Protein AF-A0A838V1H7-F1 (afdb_monomer)

Sequence (100 aa):
MGVPDPYDYYCPLHTWMLSFSGPEISDRLSGYLDGKLMKVLVTKTGYSPRIIEAKLYGTGGVTSVTGEELEAALGGYSTWISFEKVLAGKAGTCPACERR

Nearest PDB structures (foldseek):
  7kb3-assembly2_C  TM=5.315E-01  e=9.151E+00  Vibrio cholerae O1 biovar El Tor str. N16961
  5t62-assembly1_V  TM=2.237E-01  e=6.155E+00  Saccharomyces cerevisiae S288C

Mean predicted aligned error: 11.94 Å

Radius of gyration: 17.99 Å; Cα contacts (8 Å, |Δi|>4): 123; chains: 1; bounding box: 68×26×40 Å

pLDDT: mean 70.6, std 15.11, range [36.31, 88.19]

Secondary structure (DSSP, 8-state):
-----TTGGG-TTS-------HHHHHHHHTTTSSSSEEEEEEEEE-SSS-EEEEEEEESS-EEEEEHHHHHHHHT-SSS-----------------S---

Foldseek 3Di:
DDDDDPPPPPDPVPDDDDDDDQVRLQVLCVVFDDAGFDDKAQPDADPPRFGQWIWTDHPGGIGIDGLVSVCVSRVNPGSNDDDDPPPVPPPPPPPPPPDD

Solvent-accessible surface area (backbone atoms only — not comparable to full-atom values): 6476 Å² total; per-residue (Å²): 138,84,82,90,70,90,69,72,83,77,49,83,78,76,68,80,85,86,88,70,54,73,66,55,51,19,62,47,38,42,92,68,35,46,60,47,66,76,45,80,43,82,76,38,66,51,99,57,78,27,38,52,31,29,37,40,33,25,76,68,41,75,33,79,44,41,21,66,58,51,19,68,45,71,67,51,96,51,39,62,66,82,92,74,86,77,68,79,65,74,74,77,74,74,92,77,85,87,77,134

Structure (mmCIF, N/CA/C/O backbone):
data_AF-A0A838V1H7-F1
#
_entry.id   AF-A0A838V1H7-F1
#
loop_
_atom_site.group_PDB
_atom_site.id
_atom_site.type_symbol
_atom_site.label_atom_id
_atom_site.label_alt_id
_atom_site.label_comp_id
_atom_site.label_asym_id
_atom_site.label_entity_id
_atom_site.label_seq_id
_atom_site.pdbx_PDB_ins_code
_atom_site.Cartn_x
_atom_site.Cartn_y
_atom_site.Cartn_z
_atom_site.occupancy
_atom_site.B_iso_or_equiv
_atom_site.auth_seq_id
_atom_site.auth_comp_id
_atom_site.auth_asym_id
_atom_site.auth_atom_id
_atom_site.pdbx_PDB_model_num
ATOM 1 N N . MET A 1 1 ? 24.290 0.613 -11.740 1.00 36.31 1 MET A N 1
ATOM 2 C CA . MET A 1 1 ? 24.316 0.733 -13.211 1.00 36.31 1 MET A CA 1
ATOM 3 C C . MET A 1 1 ? 23.403 -0.340 -13.777 1.00 36.31 1 MET A C 1
ATOM 5 O O . MET A 1 1 ? 23.758 -1.506 -13.691 1.00 36.31 1 MET A O 1
ATOM 9 N N . GLY A 1 2 ? 22.202 0.032 -14.226 1.00 36.81 2 GLY A N 1
ATOM 10 C CA . GLY A 1 2 ? 21.303 -0.873 -14.950 1.00 36.81 2 GLY A CA 1
ATOM 11 C C . GLY A 1 2 ? 21.614 -0.809 -16.443 1.00 36.81 2 GLY A C 1
ATOM 12 O O . GLY A 1 2 ? 21.864 0.280 -16.958 1.00 36.81 2 GLY A O 1
ATOM 13 N N . VAL A 1 3 ? 21.659 -1.961 -17.110 1.00 61.72 3 VAL A N 1
ATOM 14 C CA . VAL A 1 3 ? 21.826 -2.049 -18.565 1.00 61.72 3 VAL A CA 1
ATOM 15 C C . VAL A 1 3 ? 20.452 -1.818 -19.200 1.00 61.72 3 VAL A C 1
ATOM 17 O O . VAL A 1 3 ? 19.518 -2.517 -18.819 1.00 61.72 3 VAL A O 1
ATOM 20 N N . PRO A 1 4 ? 20.291 -0.856 -20.123 1.00 46.53 4 PRO A N 1
ATOM 21 C CA . PRO A 1 4 ? 19.053 -0.712 -20.877 1.00 46.53 4 PRO A CA 1
ATOM 22 C C . PRO A 1 4 ? 18.906 -1.916 -21.815 1.00 46.53 4 PRO A C 1
ATOM 24 O O . PRO A 1 4 ? 19.683 -2.039 -22.764 1.00 46.53 4 PRO A O 1
ATOM 27 N N . ASP A 1 5 ? 17.950 -2.808 -21.554 1.00 50.22 5 ASP A N 1
ATOM 28 C CA . ASP A 1 5 ? 17.553 -3.834 -22.517 1.00 50.22 5 ASP A CA 1
ATOM 29 C C . ASP A 1 5 ? 16.315 -3.350 -23.310 1.00 50.22 5 ASP A C 1
ATOM 31 O O . ASP A 1 5 ? 15.352 -2.858 -22.722 1.00 50.22 5 ASP A O 1
ATOM 35 N N . PRO A 1 6 ? 16.344 -3.408 -24.652 1.00 57.12 6 PRO A N 1
ATOM 36 C CA . PRO A 1 6 ? 15.259 -2.920 -25.504 1.00 57.12 6 PRO A CA 1
ATOM 37 C C . PRO A 1 6 ? 14.117 -3.930 -25.745 1.00 57.12 6 PRO A C 1
ATOM 39 O O . PRO A 1 6 ? 13.231 -3.639 -26.551 1.00 57.12 6 PRO A O 1
ATOM 42 N N . TYR A 1 7 ? 14.112 -5.099 -25.095 1.00 51.72 7 TYR A N 1
ATOM 43 C CA . TYR A 1 7 ? 13.124 -6.166 -25.318 1.00 51.72 7 TYR A CA 1
ATOM 44 C C . TYR A 1 7 ? 12.022 -6.242 -24.249 1.00 51.72 7 TYR A C 1
ATOM 46 O O . TYR A 1 7 ? 10.999 -6.888 -24.486 1.00 51.72 7 TYR A O 1
ATOM 54 N N . ASP A 1 8 ? 12.157 -5.526 -23.133 1.00 50.41 8 ASP A N 1
ATOM 55 C CA . ASP A 1 8 ? 11.182 -5.521 -22.028 1.00 50.41 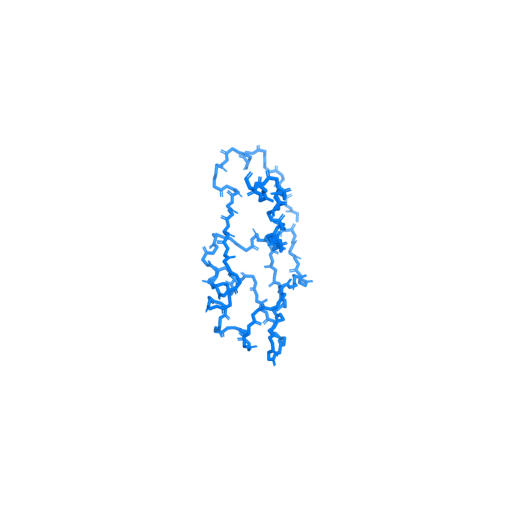8 ASP A CA 1
ATOM 56 C C . ASP A 1 8 ? 9.782 -4.962 -22.392 1.00 50.41 8 ASP A C 1
ATOM 58 O O . ASP A 1 8 ? 8.809 -5.166 -21.665 1.00 50.41 8 ASP A O 1
ATOM 62 N N . TYR A 1 9 ? 9.640 -4.289 -23.543 1.00 47.22 9 TYR A N 1
ATOM 63 C CA . TYR A 1 9 ? 8.398 -3.613 -23.958 1.00 47.22 9 TYR A CA 1
ATOM 64 C C . TYR A 1 9 ? 7.300 -4.557 -24.492 1.00 47.22 9 TYR A C 1
ATOM 66 O O . TYR A 1 9 ? 6.133 -4.174 -24.545 1.00 47.22 9 TYR A O 1
ATOM 74 N N . TYR A 1 10 ? 7.647 -5.780 -24.914 1.00 47.59 10 TYR A N 1
ATOM 75 C CA . TYR A 1 10 ? 6.713 -6.692 -25.599 1.00 47.59 10 TYR A CA 1
ATOM 76 C C . TYR A 1 10 ? 6.040 -7.722 -24.689 1.00 47.59 10 TYR A C 1
ATOM 78 O O . TYR A 1 10 ? 5.240 -8.524 -25.172 1.00 47.59 10 TYR A O 1
ATOM 86 N N . CYS A 1 11 ? 6.332 -7.727 -23.387 1.00 44.84 11 CYS A N 1
ATOM 87 C CA . CYS A 1 11 ? 5.746 -8.703 -22.477 1.00 44.84 11 CYS A CA 1
ATOM 88 C C . CYS A 1 11 ? 4.399 -8.178 -21.931 1.00 44.84 11 CYS A C 1
ATOM 90 O O . CYS A 1 11 ? 4.395 -7.249 -21.124 1.00 44.84 11 CYS A O 1
ATOM 92 N N . PRO A 1 12 ? 3.239 -8.756 -22.304 1.00 50.66 12 PRO A N 1
ATOM 93 C CA . PRO A 1 12 ? 1.913 -8.283 -21.874 1.00 50.66 12 PRO A CA 1
ATOM 94 C C . PRO A 1 12 ? 1.660 -8.404 -20.359 1.00 50.66 12 PRO A C 1
ATOM 96 O O . PRO A 1 12 ? 0.658 -7.902 -19.863 1.00 50.66 12 PRO A O 1
ATOM 99 N N . LEU A 1 13 ? 2.570 -9.045 -19.616 1.00 50.09 13 LEU A N 1
ATOM 100 C CA . LEU A 1 13 ? 2.561 -9.138 -18.152 1.00 50.09 13 LEU A CA 1
ATOM 101 C C . LEU A 1 13 ? 3.317 -7.992 -17.451 1.00 50.09 13 LEU A C 1
ATOM 103 O O . LEU A 1 13 ? 3.309 -7.933 -16.224 1.00 50.09 13 LEU A O 1
ATOM 107 N N . HIS A 1 14 ? 3.959 -7.077 -18.189 1.00 51.31 14 HIS A N 1
ATOM 108 C CA . HIS A 1 14 ? 4.738 -5.982 -17.590 1.00 51.31 14 HIS A CA 1
ATOM 109 C C . HIS A 1 14 ? 3.845 -4.911 -16.938 1.00 51.31 14 HIS A C 1
ATOM 111 O O . HIS A 1 14 ? 4.283 -4.161 -16.071 1.00 51.31 14 HIS A O 1
ATOM 117 N N . THR A 1 15 ? 2.574 -4.829 -17.336 1.00 59.03 15 THR A N 1
ATOM 118 C CA . THR A 1 15 ? 1.600 -3.900 -16.758 1.00 59.03 15 THR A CA 1
ATOM 119 C C . THR A 1 15 ? 0.439 -4.692 -16.188 1.00 59.03 15 THR A C 1
ATOM 121 O O . THR A 1 15 ? -0.344 -5.293 -16.918 1.00 59.03 15 THR A O 1
ATOM 124 N N . TRP A 1 16 ? 0.321 -4.680 -14.868 1.00 69.81 16 TRP A N 1
ATOM 125 C CA . TRP A 1 16 ? -0.792 -5.273 -14.146 1.00 69.81 16 TRP A CA 1
ATOM 126 C C . TRP A 1 16 ? -1.451 -4.189 -13.298 1.00 69.81 16 TRP A C 1
ATOM 128 O O . TRP A 1 16 ? -0.783 -3.314 -12.750 1.00 69.81 16 TRP A O 1
ATOM 138 N N . MET A 1 17 ? -2.777 -4.226 -13.211 1.00 72.38 17 MET A N 1
ATOM 139 C CA . MET A 1 17 ? -3.547 -3.286 -12.405 1.00 72.38 17 MET A CA 1
ATOM 140 C C . MET A 1 17 ? -4.475 -4.082 -11.502 1.00 72.38 17 MET A C 1
ATOM 142 O O . MET A 1 17 ? -5.294 -4.866 -11.979 1.00 72.38 17 MET A O 1
ATOM 146 N N . LEU A 1 18 ? -4.340 -3.876 -10.196 1.00 76.62 18 LEU A N 1
ATOM 147 C CA . LEU A 1 18 ? -5.255 -4.425 -9.207 1.00 76.62 18 LEU A CA 1
ATOM 148 C C . LEU A 1 18 ? -6.122 -3.287 -8.681 1.00 76.62 18 LEU A C 1
ATOM 150 O O . LEU A 1 18 ? -5.622 -2.276 -8.192 1.00 76.62 18 LEU A O 1
ATOM 154 N N . SER A 1 19 ? -7.433 -3.439 -8.828 1.00 78.19 19 SER A N 1
ATOM 155 C CA . SER A 1 19 ? -8.417 -2.483 -8.330 1.00 78.19 19 SER A CA 1
ATOM 156 C C . SER A 1 19 ? -9.079 -3.070 -7.096 1.00 78.19 19 SER A C 1
ATOM 158 O O . SER A 1 19 ? -9.746 -4.095 -7.185 1.00 78.19 19 SER A O 1
ATOM 160 N N . PHE A 1 20 ? -8.903 -2.408 -5.957 1.00 77.88 20 PHE A N 1
ATOM 161 C CA . PHE A 1 20 ? -9.514 -2.810 -4.696 1.00 77.88 20 PHE A CA 1
ATOM 162 C C . PHE A 1 20 ? -10.509 -1.759 -4.231 1.00 77.88 20 PHE A C 1
ATOM 164 O O . PHE A 1 20 ? -10.296 -0.554 -4.400 1.00 77.88 20 PHE A O 1
ATOM 171 N N . SER A 1 21 ? -11.584 -2.213 -3.597 1.00 80.00 21 SER A N 1
ATOM 172 C CA . SER A 1 21 ? -12.452 -1.309 -2.849 1.00 80.00 21 SER A CA 1
ATOM 173 C C . SER A 1 21 ? -11.767 -0.863 -1.546 1.00 80.00 21 SER A C 1
ATOM 175 O O . SER A 1 21 ? -10.904 -1.555 -1.009 1.00 80.00 21 SER A O 1
ATOM 177 N N . GLY A 1 22 ? -12.145 0.304 -1.012 1.00 76.00 22 GLY A N 1
ATOM 178 C CA . GLY A 1 22 ? -11.588 0.820 0.250 1.00 76.00 22 GLY A CA 1
ATOM 179 C C . GLY A 1 22 ? -11.683 -0.151 1.447 1.00 76.00 22 GLY A C 1
ATOM 180 O O . GLY A 1 22 ? -10.713 -0.261 2.201 1.00 76.00 22 GLY A O 1
ATOM 181 N N . PRO A 1 23 ? -12.806 -0.872 1.638 1.00 79.12 23 PRO A N 1
ATOM 182 C CA . PRO A 1 23 ? -12.902 -1.925 2.646 1.00 79.12 23 PRO A CA 1
ATOM 183 C C . PRO A 1 23 ? -11.976 -3.104 2.335 1.00 79.12 23 PRO A C 1
ATOM 185 O O . PRO A 1 23 ? -11.184 -3.481 3.185 1.00 79.12 23 PRO A O 1
ATOM 188 N N . GLU A 1 24 ? -11.986 -3.602 1.095 1.00 82.12 24 GLU A N 1
ATOM 189 C CA . GLU A 1 24 ? -11.205 -4.778 0.694 1.00 82.12 24 GLU A CA 1
ATOM 190 C C . GLU A 1 24 ? -9.694 -4.576 0.851 1.00 82.12 24 GLU A C 1
ATOM 192 O O . GLU A 1 24 ? -8.999 -5.459 1.350 1.00 82.12 24 GLU A O 1
ATOM 197 N N . ILE A 1 25 ? -9.172 -3.404 0.476 1.00 81.69 25 ILE A N 1
ATOM 198 C CA . ILE A 1 25 ? -7.748 -3.101 0.672 1.00 81.69 25 ILE A CA 1
ATOM 199 C C . ILE A 1 25 ? -7.393 -2.988 2.161 1.00 81.69 25 ILE A C 1
ATOM 201 O O . ILE A 1 25 ? -6.287 -3.347 2.553 1.00 81.69 25 ILE A O 1
ATOM 205 N N . SER A 1 26 ? -8.331 -2.524 2.997 1.00 82.25 26 SER A N 1
ATOM 206 C CA . SER A 1 26 ? -8.140 -2.470 4.451 1.00 82.25 26 SER A CA 1
ATOM 207 C C . SER A 1 26 ? -8.158 -3.870 5.062 1.00 82.25 26 SER A C 1
ATOM 209 O O . SER A 1 26 ? -7.336 -4.146 5.925 1.00 82.25 26 SER A O 1
ATOM 211 N N . ASP A 1 27 ? -9.035 -4.763 4.594 1.00 84.69 27 ASP A N 1
ATOM 212 C CA . ASP A 1 27 ? -9.090 -6.156 5.053 1.00 84.69 27 ASP A CA 1
ATOM 213 C C . ASP A 1 27 ? -7.814 -6.921 4.685 1.00 84.69 27 ASP A C 1
ATOM 215 O O . ASP A 1 27 ? -7.235 -7.599 5.533 1.00 84.69 27 ASP A O 1
ATOM 219 N N . ARG A 1 28 ? -7.312 -6.762 3.455 1.00 83.62 28 ARG A N 1
ATOM 220 C CA . ARG A 1 28 ? -6.054 -7.398 3.023 1.00 83.62 28 ARG A CA 1
ATOM 22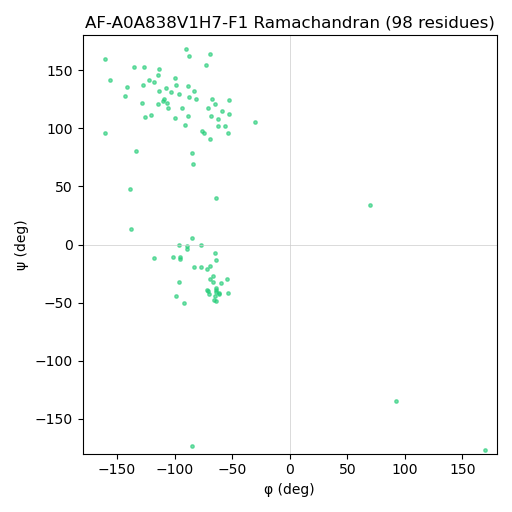1 C C . ARG A 1 28 ? -4.838 -6.904 3.799 1.00 83.62 28 ARG A C 1
ATOM 223 O O . ARG A 1 28 ? -3.942 -7.681 4.108 1.00 83.62 28 ARG A O 1
ATOM 230 N N . LEU A 1 29 ? -4.812 -5.616 4.129 1.00 82.8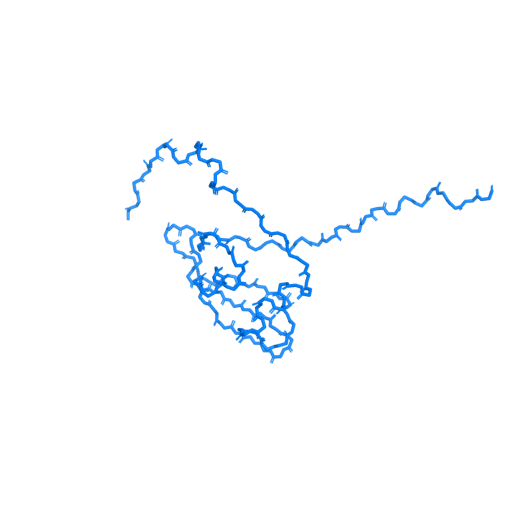1 29 LEU A N 1
ATOM 231 C CA . LEU A 1 29 ? -3.718 -5.014 4.882 1.00 82.81 29 LEU A CA 1
ATOM 232 C C . LEU A 1 29 ? -3.934 -5.086 6.401 1.00 82.81 29 LEU A C 1
ATOM 234 O O . LEU A 1 29 ? -3.059 -4.644 7.136 1.00 82.81 29 LEU A O 1
ATOM 238 N N . SER A 1 30 ? -5.049 -5.643 6.886 1.00 81.88 30 SER A N 1
ATOM 239 C CA . SER A 1 30 ? -5.442 -5.648 8.308 1.00 81.88 30 SER A CA 1
ATOM 240 C C . SER A 1 30 ? -4.376 -6.223 9.244 1.00 81.88 30 SER A C 1
ATOM 242 O O . SER A 1 30 ? -4.252 -5.774 10.378 1.00 81.88 30 SER A O 1
ATOM 244 N N . GLY A 1 31 ? -3.558 -7.162 8.758 1.00 81.62 31 GLY A N 1
ATOM 245 C CA . GLY A 1 31 ? -2.418 -7.707 9.502 1.00 81.62 31 GLY A CA 1
ATOM 246 C C . GLY A 1 31 ? -1.259 -6.723 9.716 1.00 81.62 31 GLY A C 1
ATOM 247 O O . GLY A 1 31 ? -0.440 -6.941 10.602 1.00 81.62 31 GLY A O 1
ATOM 248 N N . TYR A 1 32 ? -1.195 -5.644 8.933 1.00 80.75 32 TYR A N 1
ATOM 249 C CA . TYR A 1 32 ? -0.116 -4.651 8.937 1.00 80.75 32 TYR A CA 1
ATOM 250 C C . TYR A 1 32 ? -0.573 -3.240 9.321 1.00 80.75 32 TYR A C 1
ATOM 252 O O . TYR A 1 32 ? 0.268 -2.365 9.527 1.00 80.75 32 TYR A O 1
ATOM 260 N N . LEU A 1 33 ? -1.878 -2.969 9.389 1.00 81.56 33 LEU A N 1
ATOM 261 C CA . LEU A 1 33 ? -2.382 -1.647 9.751 1.00 81.56 33 LEU A CA 1
ATOM 262 C C . LEU A 1 33 ? -3.388 -1.682 10.892 1.00 81.56 33 LEU A C 1
ATOM 264 O O . LEU A 1 33 ? -4.319 -2.479 10.933 1.00 81.56 33 LEU A O 1
ATOM 268 N N . ASP A 1 34 ? -3.214 -0.720 11.792 1.00 74.06 34 ASP A N 1
ATOM 269 C CA . ASP A 1 34 ? -4.126 -0.470 12.892 1.00 74.06 34 ASP A CA 1
ATOM 270 C C . ASP A 1 34 ? -5.381 0.253 12.380 1.00 74.06 34 ASP A C 1
ATOM 272 O O . ASP A 1 34 ? -5.421 1.477 12.195 1.00 74.06 34 ASP A O 1
ATOM 276 N N . GLY A 1 35 ? -6.436 -0.526 12.138 1.00 80.62 35 GLY A N 1
ATOM 277 C CA . GLY A 1 35 ? -7.756 -0.039 11.744 1.00 80.62 35 GLY A CA 1
ATOM 278 C C . GLY A 1 35 ? -7.959 0.033 10.229 1.00 80.62 35 GLY A C 1
ATOM 279 O O . GLY A 1 35 ? -7.693 -0.926 9.514 1.00 80.62 35 GLY A O 1
ATOM 280 N N . LYS A 1 36 ? -8.516 1.143 9.725 1.00 80.38 36 LYS A N 1
ATOM 281 C CA . LYS A 1 36 ? -8.858 1.293 8.298 1.00 80.38 36 LYS A CA 1
ATOM 282 C C . LYS A 1 36 ? -7.790 2.071 7.547 1.00 80.38 36 LYS A C 1
ATOM 284 O O . LYS A 1 36 ? -7.353 3.119 8.024 1.00 80.38 36 LYS A O 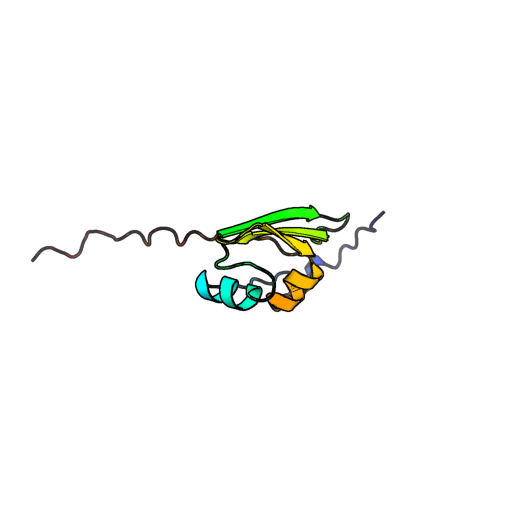1
ATOM 289 N N . LEU A 1 37 ? -7.432 1.610 6.348 1.00 82.75 37 LEU A N 1
ATOM 290 C CA . LEU A 1 37 ? -6.479 2.304 5.490 1.00 82.75 37 LEU A CA 1
ATOM 291 C C . LEU A 1 37 ? -7.053 3.656 5.041 1.00 82.75 37 LEU A C 1
ATOM 293 O O . LEU A 1 37 ? -8.083 3.724 4.371 1.00 82.75 37 LEU A O 1
ATOM 297 N N . MET A 1 38 ? -6.352 4.739 5.364 1.00 82.75 38 MET A N 1
ATOM 298 C CA . MET A 1 38 ? -6.684 6.092 4.910 1.00 82.75 38 MET A CA 1
ATOM 299 C C . MET A 1 38 ? -5.836 6.508 3.709 1.00 82.75 38 MET A C 1
ATOM 301 O O . MET A 1 38 ? -6.345 7.112 2.757 1.00 82.75 38 MET A O 1
ATOM 305 N N . LYS A 1 39 ? -4.530 6.222 3.770 1.00 82.19 39 LYS A N 1
ATOM 306 C CA . LYS A 1 39 ? -3.558 6.619 2.747 1.00 82.19 39 LYS A CA 1
ATOM 307 C C . LYS A 1 39 ? -2.341 5.698 2.757 1.00 82.19 39 LYS A C 1
ATOM 309 O O . LYS A 1 39 ? -1.837 5.344 3.816 1.00 82.19 39 LYS A O 1
ATOM 314 N N . VAL A 1 40 ? -1.832 5.395 1.568 1.00 83.44 40 VAL A N 1
ATOM 315 C CA . VAL A 1 40 ? -0.517 4.776 1.368 1.00 83.44 40 VAL A CA 1
ATOM 316 C C . VAL A 1 40 ? 0.447 5.862 0.908 1.00 83.44 40 VAL A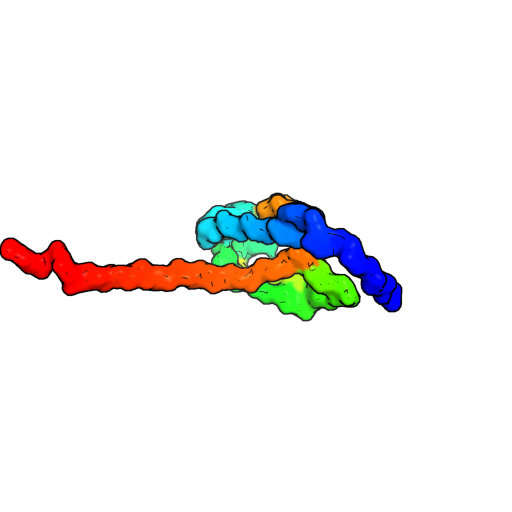 C 1
ATOM 318 O O . VAL A 1 40 ? 0.119 6.641 0.010 1.00 83.44 40 VAL A O 1
ATOM 321 N N . LEU A 1 41 ? 1.617 5.952 1.535 1.00 83.94 41 LEU A N 1
ATOM 322 C CA . LEU A 1 41 ? 2.666 6.891 1.156 1.00 83.94 41 LEU A CA 1
ATOM 323 C C . LEU A 1 41 ? 3.972 6.143 0.923 1.00 83.94 41 LEU A C 1
ATOM 325 O O . LEU A 1 41 ? 4.607 5.670 1.861 1.00 83.94 41 LEU A O 1
ATOM 329 N N . VAL A 1 42 ? 4.400 6.060 -0.330 1.00 84.81 42 VAL A N 1
ATOM 330 C CA . VAL A 1 42 ? 5.702 5.485 -0.667 1.00 84.81 42 VAL A CA 1
ATOM 331 C C . VAL A 1 42 ? 6.784 6.458 -0.206 1.00 84.81 42 VAL A C 1
ATOM 333 O O . VAL A 1 42 ? 6.814 7.606 -0.643 1.00 84.81 42 VAL A O 1
ATOM 336 N N . THR A 1 43 ? 7.633 6.018 0.723 1.00 84.19 43 THR A N 1
ATOM 337 C CA . THR A 1 43 ? 8.674 6.869 1.325 1.00 84.19 43 THR A CA 1
ATOM 338 C C . THR A 1 43 ? 10.009 6.678 0.615 1.00 84.19 43 THR A C 1
ATOM 340 O O . THR A 1 43 ? 10.784 7.626 0.495 1.00 84.19 43 THR A O 1
ATOM 343 N N . LYS A 1 44 ? 10.281 5.464 0.118 1.00 81.25 44 LYS A N 1
ATOM 344 C CA . LYS A 1 44 ? 11.551 5.133 -0.526 1.00 81.25 44 LYS A CA 1
ATOM 345 C C . LYS A 1 44 ? 11.361 4.178 -1.701 1.00 81.25 44 LYS A C 1
ATOM 347 O O . LYS A 1 44 ? 10.795 3.096 -1.547 1.00 81.25 44 LYS A O 1
ATOM 352 N N . THR A 1 45 ? 11.903 4.564 -2.851 1.00 81.56 45 THR A N 1
ATOM 353 C CA . THR A 1 45 ? 12.006 3.741 -4.062 1.00 81.56 45 THR A CA 1
ATOM 354 C C . THR A 1 45 ? 13.472 3.437 -4.380 1.00 81.56 45 THR A C 1
ATOM 356 O O . THR A 1 45 ? 14.377 4.179 -3.990 1.00 81.56 45 THR A O 1
ATOM 359 N N . GLY A 1 46 ? 13.719 2.297 -5.024 1.00 72.88 46 GLY A N 1
ATOM 360 C CA . GLY A 1 46 ? 15.053 1.857 -5.435 1.00 72.88 46 GLY A CA 1
ATOM 361 C C . GLY A 1 46 ? 15.525 2.429 -6.778 1.00 72.88 46 GLY A C 1
ATOM 362 O O . GLY A 1 46 ? 14.882 3.276 -7.388 1.00 72.88 46 GLY A O 1
ATOM 363 N N . TYR A 1 47 ? 16.678 1.928 -7.242 1.00 59.31 47 TYR A N 1
ATOM 364 C CA . TYR A 1 47 ? 17.317 2.311 -8.517 1.00 59.31 47 TYR A CA 1
ATOM 365 C C . TYR A 1 47 ? 16.543 1.839 -9.757 1.00 59.31 47 TYR A C 1
ATOM 367 O O . TYR A 1 47 ? 16.593 2.451 -10.817 1.00 59.31 47 TYR A O 1
ATOM 375 N N . SER A 1 48 ? 15.843 0.721 -9.604 1.00 60.44 48 SER A N 1
ATOM 376 C CA . SER A 1 48 ? 14.718 0.314 -10.437 1.00 60.44 48 SER A CA 1
ATOM 377 C C . SER A 1 48 ? 13.470 0.691 -9.622 1.00 60.44 48 SER A C 1
ATOM 379 O O . SER A 1 48 ? 13.573 0.571 -8.399 1.00 60.44 48 SER A O 1
ATOM 381 N N . PRO A 1 49 ? 12.353 1.159 -10.209 1.00 67.56 49 PRO A N 1
ATOM 382 C CA . PRO A 1 49 ? 11.165 1.745 -9.540 1.00 67.56 49 PRO A CA 1
ATOM 383 C C . PRO A 1 49 ? 10.364 0.794 -8.613 1.00 67.56 49 PRO A C 1
ATOM 385 O O . PRO A 1 49 ? 9.141 0.815 -8.538 1.00 67.56 49 PRO A O 1
ATOM 388 N N . ARG A 1 50 ? 11.070 -0.042 -7.860 1.00 76.50 50 ARG A N 1
ATOM 389 C CA . ARG A 1 50 ? 10.616 -0.942 -6.817 1.00 76.50 50 ARG A CA 1
ATOM 390 C C . ARG A 1 50 ? 10.493 -0.170 -5.511 1.00 76.50 50 ARG A C 1
ATOM 392 O O . ARG A 1 50 ? 11.410 0.564 -5.124 1.00 76.50 50 ARG A O 1
ATOM 399 N N . ILE A 1 51 ? 9.370 -0.346 -4.830 1.00 77.88 51 ILE A N 1
ATOM 400 C CA . ILE A 1 51 ? 9.147 0.185 -3.490 1.00 77.88 51 ILE A CA 1
ATOM 401 C C . ILE A 1 51 ? 10.076 -0.557 -2.531 1.00 77.88 51 ILE A C 1
ATOM 403 O O . ILE A 1 51 ? 10.057 -1.782 -2.464 1.00 77.88 51 ILE A O 1
ATOM 407 N N . ILE A 1 52 ? 10.883 0.197 -1.787 1.00 83.19 52 ILE A N 1
ATOM 408 C CA . ILE A 1 52 ? 11.663 -0.339 -0.668 1.00 83.19 52 ILE A CA 1
ATOM 409 C C . ILE A 1 52 ? 10.838 -0.188 0.607 1.00 83.19 52 ILE A C 1
ATOM 411 O O . ILE A 1 52 ? 10.647 -1.152 1.339 1.00 83.19 52 ILE A O 1
ATOM 415 N N . GLU A 1 53 ? 10.315 1.018 0.839 1.00 85.12 53 GLU A N 1
ATOM 416 C CA . GLU A 1 53 ? 9.613 1.358 2.073 1.00 85.12 53 GLU A CA 1
ATOM 417 C C . GLU A 1 53 ? 8.413 2.264 1.792 1.00 85.12 53 GLU A C 1
ATOM 419 O O . GLU A 1 53 ? 8.495 3.251 1.042 1.00 85.12 53 GLU A O 1
ATOM 424 N N . ALA A 1 54 ? 7.298 1.948 2.434 1.00 86.81 54 ALA A N 1
ATOM 425 C CA . ALA A 1 54 ? 6.063 2.705 2.382 1.00 86.81 54 ALA A CA 1
ATOM 426 C C . ALA A 1 54 ? 5.474 2.860 3.786 1.00 86.81 54 ALA A C 1
ATOM 428 O O . ALA A 1 54 ? 5.682 2.045 4.675 1.00 86.81 54 ALA A O 1
ATOM 429 N N . LYS A 1 55 ? 4.718 3.933 3.984 1.00 87.31 55 LYS A N 1
ATOM 430 C CA . LYS A 1 55 ? 3.984 4.211 5.212 1.00 87.31 55 LYS A CA 1
ATOM 431 C C . LYS A 1 55 ? 2.498 4.067 4.950 1.00 87.31 55 LYS A C 1
ATOM 433 O O . LYS A 1 55 ? 1.944 4.727 4.066 1.00 87.31 55 LYS A O 1
ATOM 438 N N . LEU A 1 56 ? 1.866 3.211 5.733 1.00 86.50 56 LEU A N 1
ATOM 439 C CA . LEU A 1 56 ? 0.432 3.008 5.777 1.00 86.50 56 LEU A CA 1
ATOM 440 C C . LEU A 1 56 ? -0.146 3.885 6.877 1.00 86.50 56 LEU A C 1
ATOM 442 O O . LEU A 1 56 ? 0.174 3.724 8.050 1.00 86.50 56 LEU A O 1
ATOM 446 N N . TYR A 1 57 ? -1.001 4.821 6.491 1.00 86.06 57 TYR A N 1
ATOM 447 C CA . TYR A 1 57 ? -1.765 5.633 7.425 1.00 86.06 57 TYR A CA 1
ATOM 448 C C . TYR A 1 57 ? -3.091 4.928 7.678 1.00 86.06 57 TYR A C 1
ATOM 450 O O . TYR A 1 57 ? -3.979 4.950 6.818 1.00 86.06 57 TYR A O 1
ATOM 458 N N . GLY A 1 58 ? -3.196 4.281 8.833 1.00 84.44 58 GLY A N 1
ATOM 459 C CA . GLY A 1 58 ? -4.429 3.723 9.364 1.00 84.44 58 GLY A CA 1
ATOM 460 C C . GLY A 1 58 ? -5.178 4.735 10.232 1.00 84.44 58 GLY A C 1
ATOM 461 O O . GLY A 1 58 ? -4.644 5.771 10.627 1.00 84.44 58 GLY A O 1
ATOM 462 N N . THR A 1 59 ? -6.426 4.427 10.568 1.00 82.88 59 THR A N 1
ATOM 463 C CA . THR A 1 59 ? -7.196 5.214 11.546 1.00 82.88 59 THR A CA 1
ATOM 464 C C . THR A 1 59 ? -6.624 5.128 12.962 1.00 82.88 59 THR A C 1
ATOM 466 O O . THR A 1 59 ? -6.845 6.041 13.752 1.00 82.88 59 THR A O 1
ATOM 469 N N . GLY A 1 60 ? -5.935 4.033 13.296 1.00 79.19 60 GLY A N 1
ATOM 470 C CA . GLY A 1 60 ? -5.341 3.789 14.611 1.00 79.19 60 GLY A CA 1
ATOM 471 C C . GLY A 1 60 ? 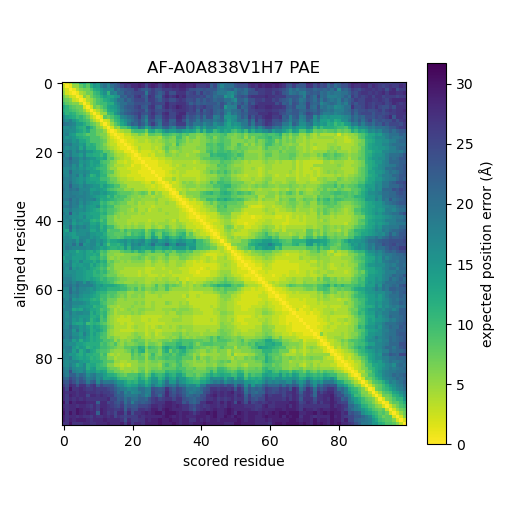-3.865 4.177 14.724 1.00 79.19 60 GLY A C 1
ATOM 472 O O . GLY A 1 60 ? -3.354 4.264 15.836 1.00 79.19 60 GLY A O 1
ATOM 473 N N . GLY A 1 61 ? -3.179 4.446 13.610 1.00 85.50 61 GLY A N 1
ATOM 474 C CA . GLY A 1 61 ? -1.749 4.740 13.631 1.00 85.50 61 GLY A CA 1
ATOM 475 C C . GLY A 1 61 ? -1.103 4.765 12.252 1.00 85.50 61 GLY A C 1
ATOM 476 O O . GLY A 1 61 ? -1.764 4.620 11.224 1.00 85.50 61 GLY A O 1
ATOM 477 N N . VAL A 1 62 ? 0.213 4.972 12.237 1.00 87.56 62 VAL A N 1
ATOM 478 C CA . VAL A 1 62 ? 1.026 4.911 11.020 1.00 87.56 62 VAL A CA 1
ATOM 479 C C . VAL A 1 62 ? 1.977 3.734 11.134 1.00 87.56 62 VAL A C 1
ATOM 481 O O . VAL A 1 62 ? 2.815 3.722 12.035 1.00 87.56 62 VAL A O 1
ATOM 484 N N . THR A 1 63 ? 1.885 2.800 10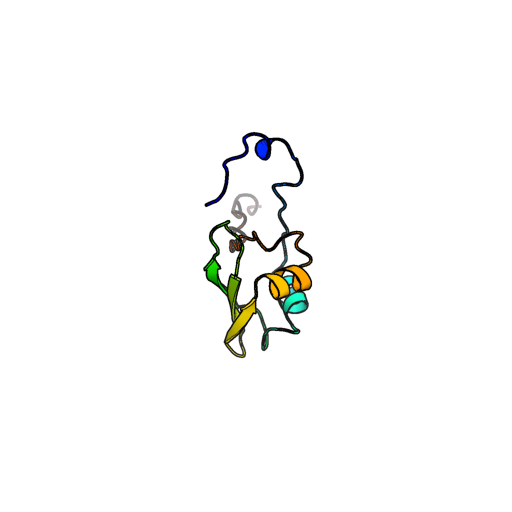.195 1.00 88.12 63 THR A N 1
ATOM 485 C CA . THR A 1 63 ? 2.786 1.648 10.121 1.00 88.12 63 THR A CA 1
ATOM 486 C C . THR A 1 63 ? 3.740 1.812 8.950 1.00 88.12 63 THR A C 1
ATOM 488 O O . THR A 1 63 ? 3.328 2.175 7.848 1.00 88.12 63 THR A O 1
ATOM 491 N N . SER A 1 64 ? 5.022 1.549 9.174 1.00 88.19 64 SER A N 1
ATOM 492 C CA . SER A 1 64 ? 5.997 1.415 8.093 1.00 88.19 64 SER A CA 1
ATOM 493 C C . SER A 1 64 ? 6.007 -0.031 7.615 1.00 88.19 64 SER A C 1
ATOM 495 O O . SER A 1 64 ? 6.173 -0.935 8.427 1.00 88.19 64 SER A O 1
ATOM 497 N N . VAL A 1 65 ? 5.843 -0.231 6.313 1.00 86.94 65 VAL A N 1
ATOM 498 C CA . VAL A 1 65 ? 5.854 -1.537 5.649 1.00 86.94 65 VAL A CA 1
ATOM 499 C C . VAL A 1 65 ? 6.852 -1.531 4.501 1.00 86.94 65 VAL A C 1
ATOM 501 O O . VAL A 1 65 ? 7.144 -0.492 3.893 1.00 86.94 65 VAL A O 1
ATOM 504 N N . THR A 1 66 ? 7.368 -2.704 4.185 1.00 87.12 66 THR A N 1
ATOM 505 C CA . THR A 1 66 ? 8.274 -2.914 3.058 1.00 87.12 66 THR A CA 1
ATOM 506 C C . THR A 1 66 ? 7.506 -3.204 1.768 1.00 87.12 66 THR A C 1
ATOM 508 O O . THR A 1 66 ? 6.321 -3.546 1.775 1.00 87.12 66 THR A O 1
AT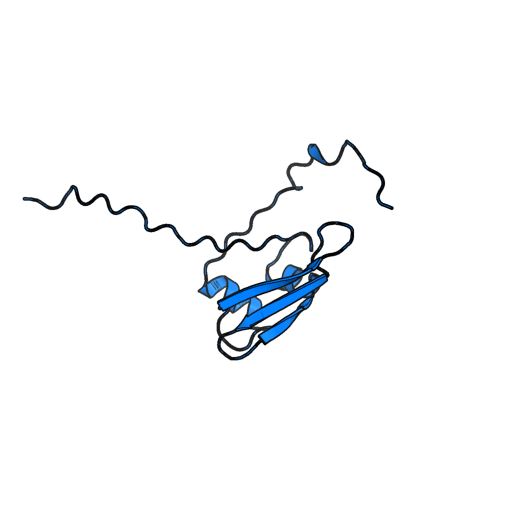OM 511 N N . GLY A 1 67 ? 8.179 -3.055 0.624 1.00 80.44 67 GLY A N 1
ATOM 512 C CA . GLY A 1 67 ? 7.592 -3.412 -0.671 1.00 80.44 67 GLY A CA 1
ATOM 513 C C . GLY A 1 67 ? 7.189 -4.889 -0.772 1.00 80.44 67 GLY A C 1
ATOM 514 O O . GLY A 1 67 ? 6.195 -5.192 -1.423 1.00 80.44 67 GLY A O 1
ATOM 515 N N . GLU A 1 68 ? 7.929 -5.785 -0.114 1.00 81.31 68 GLU A N 1
ATOM 516 C CA . GLU A 1 68 ? 7.660 -7.232 -0.085 1.00 81.31 68 GLU A CA 1
ATOM 517 C C . GLU A 1 68 ? 6.396 -7.551 0.724 1.00 81.31 68 GLU A C 1
ATOM 519 O O . GLU A 1 68 ? 5.545 -8.308 0.271 1.00 81.31 68 GLU A O 1
ATOM 524 N N . GLU A 1 69 ? 6.209 -6.907 1.879 1.00 85.31 69 GLU A N 1
ATOM 525 C CA . GLU A 1 69 ? 4.984 -7.058 2.678 1.00 85.31 69 GLU A CA 1
ATOM 526 C C . GLU A 1 69 ? 3.746 -6.544 1.935 1.00 85.31 69 GLU A C 1
ATOM 528 O O . GLU A 1 69 ? 2.685 -7.166 1.979 1.00 85.31 69 GLU A O 1
ATOM 533 N N . LEU A 1 70 ? 3.879 -5.427 1.213 1.00 82.38 70 LEU A N 1
ATOM 534 C CA . LEU A 1 70 ? 2.801 -4.901 0.374 1.00 82.38 70 LEU A CA 1
ATOM 535 C C . LEU A 1 70 ? 2.442 -5.844 -0.774 1.00 82.38 70 LEU A C 1
ATOM 537 O O . LEU A 1 70 ? 1.262 -6.003 -1.082 1.00 82.38 70 LEU A O 1
ATOM 541 N N . GLU A 1 71 ? 3.442 -6.443 -1.414 1.00 82.94 71 GLU A N 1
ATOM 542 C CA . GLU A 1 71 ? 3.239 -7.393 -2.505 1.00 82.94 71 GLU A CA 1
ATOM 543 C C . GLU A 1 71 ? 2.514 -8.648 -2.007 1.00 82.94 71 GLU A C 1
ATOM 545 O O . GLU A 1 71 ? 1.458 -8.983 -2.554 1.00 82.94 71 GLU A O 1
ATOM 550 N N . ALA A 1 72 ? 2.979 -9.230 -0.899 1.00 83.50 72 ALA A N 1
ATOM 551 C CA . ALA A 1 72 ? 2.363 -10.395 -0.274 1.00 83.50 72 ALA A CA 1
ATOM 552 C C . ALA A 1 72 ? 0.920 -10.126 0.191 1.00 83.50 72 ALA A C 1
ATOM 554 O O . ALA A 1 72 ? 0.033 -10.953 -0.028 1.00 83.50 72 ALA A O 1
ATOM 555 N N . ALA A 1 73 ? 0.656 -8.964 0.799 1.00 84.31 73 ALA A N 1
ATOM 556 C CA . ALA A 1 73 ? -0.674 -8.620 1.303 1.00 84.31 73 ALA A CA 1
ATOM 557 C C . ALA A 1 73 ? -1.680 -8.313 0.181 1.00 84.31 73 ALA A C 1
ATOM 559 O O . ALA A 1 73 ? -2.854 -8.682 0.259 1.00 84.31 73 ALA A O 1
ATOM 560 N N . LEU A 1 74 ? -1.242 -7.620 -0.874 1.00 81.19 74 LEU A N 1
ATOM 561 C CA . LEU A 1 74 ? -2.115 -7.244 -1.988 1.00 81.19 74 LEU A CA 1
ATOM 562 C C . LEU A 1 74 ? -2.272 -8.373 -3.015 1.00 81.19 74 LEU A C 1
ATOM 564 O O . LEU A 1 74 ? -3.244 -8.357 -3.777 1.00 81.19 74 LEU A O 1
ATOM 568 N N . GLY A 1 75 ? -1.364 -9.352 -3.021 1.00 80.00 75 GLY A N 1
ATOM 569 C CA . GLY A 1 75 ? -1.256 -10.357 -4.078 1.00 80.00 75 GLY A CA 1
ATOM 570 C C . GLY A 1 75 ? -0.743 -9.746 -5.384 1.00 80.00 75 GLY A C 1
ATOM 571 O O . GLY A 1 75 ? -1.215 -10.105 -6.462 1.00 80.00 75 GLY A O 1
ATOM 572 N N . GLY A 1 76 ? 0.146 -8.753 -5.278 1.00 73.19 76 GLY A N 1
ATOM 573 C CA . GLY A 1 76 ? 0.829 -8.175 -6.435 1.00 73.19 76 GLY A CA 1
ATOM 574 C C . GLY A 1 76 ? 1.813 -9.175 -7.043 1.00 73.19 76 GLY A C 1
ATOM 575 O O . GLY A 1 76 ? 2.167 -10.153 -6.408 1.00 73.19 76 GLY A O 1
ATOM 576 N N . TYR A 1 77 ? 2.266 -8.931 -8.273 1.00 68.56 77 TYR A N 1
ATOM 577 C CA . TYR A 1 77 ? 3.276 -9.786 -8.923 1.00 68.56 77 TYR A CA 1
ATOM 578 C C . TYR A 1 77 ? 4.707 -9.250 -8.764 1.00 68.56 77 TYR A C 1
ATOM 580 O O . TYR A 1 77 ? 5.672 -9.901 -9.161 1.00 68.56 77 TYR A O 1
ATOM 588 N N . SER A 1 78 ? 4.863 -8.015 -8.270 1.00 70.75 78 SER A N 1
ATOM 589 C CA . SER A 1 78 ? 6.167 -7.366 -8.117 1.00 70.75 78 SER A CA 1
ATOM 590 C C . SER A 1 78 ? 6.112 -6.210 -7.118 1.00 70.75 78 SER A C 1
ATOM 592 O O . SER A 1 78 ? 5.059 -5.611 -6.924 1.00 70.75 78 SER A O 1
ATOM 594 N N . THR A 1 79 ? 7.266 -5.813 -6.574 1.00 75.44 79 THR A N 1
ATOM 595 C CA . THR A 1 79 ? 7.414 -4.615 -5.724 1.00 75.44 79 THR A CA 1
ATOM 596 C C . THR A 1 79 ? 7.427 -3.297 -6.510 1.00 75.44 79 THR A C 1
ATOM 598 O O . THR A 1 79 ? 7.529 -2.219 -5.922 1.00 75.44 79 THR A O 1
ATOM 601 N N . TRP A 1 80 ? 7.315 -3.351 -7.842 1.00 73.75 80 TRP A N 1
ATOM 602 C CA . TRP A 1 80 ? 7.114 -2.182 -8.696 1.00 73.75 80 TRP A CA 1
ATOM 603 C C . TRP A 1 80 ? 5.618 -1.853 -8.764 1.00 73.75 80 TRP A C 1
ATOM 605 O O . TRP A 1 80 ? 4.924 -2.186 -9.719 1.00 73.75 80 TRP A O 1
ATOM 615 N N . ILE A 1 81 ? 5.114 -1.213 -7.709 1.00 70.25 81 ILE A N 1
ATOM 616 C CA . ILE A 1 81 ? 3.696 -0.858 -7.567 1.00 70.25 81 ILE A CA 1
ATOM 617 C C . ILE A 1 81 ? 3.575 0.660 -7.492 1.00 70.25 81 ILE A C 1
ATOM 619 O O . ILE A 1 81 ? 4.372 1.321 -6.830 1.00 70.25 81 ILE A O 1
ATOM 623 N N . SER A 1 82 ? 2.563 1.218 -8.149 1.00 71.12 82 SER A N 1
ATOM 624 C CA . SER A 1 82 ? 2.166 2.615 -7.965 1.00 71.12 82 SER A CA 1
ATOM 625 C C . SER A 1 82 ? 0.785 2.658 -7.324 1.00 71.12 82 SER A C 1
ATOM 627 O O . SER A 1 82 ? -0.126 1.960 -7.759 1.00 71.12 82 SER A O 1
ATOM 629 N N . PHE A 1 83 ? 0.633 3.465 -6.275 1.00 73.19 83 PHE A N 1
ATOM 630 C CA . PHE A 1 83 ? -0.647 3.648 -5.599 1.00 73.19 83 PHE A CA 1
ATOM 631 C C . PHE A 1 83 ? -1.295 4.934 -6.087 1.00 73.19 83 PHE A C 1
ATOM 633 O O . PHE A 1 83 ? -0.870 6.030 -5.723 1.00 73.19 83 PHE A O 1
ATOM 640 N N . GLU A 1 84 ? -2.360 4.797 -6.865 1.00 73.44 84 GLU A N 1
ATOM 641 C CA . GLU A 1 84 ? -3.210 5.918 -7.239 1.00 73.44 84 GLU A CA 1
ATOM 642 C C . GLU A 1 84 ? -4.546 5.798 -6.520 1.00 73.44 84 GLU A C 1
ATOM 644 O O . GLU A 1 84 ? -5.243 4.784 -6.593 1.00 73.44 84 GLU A O 1
ATOM 649 N N . LYS A 1 85 ? -4.920 6.854 -5.794 1.00 67.00 85 LYS A N 1
ATOM 650 C CA . LYS A 1 85 ? -6.261 6.936 -5.230 1.00 67.00 85 LYS A CA 1
ATOM 651 C C . LYS A 1 85 ? -7.214 7.260 -6.369 1.00 67.00 85 LYS A C 1
ATOM 653 O O . LYS A 1 85 ? -7.413 8.430 -6.695 1.00 67.00 85 LYS A O 1
ATOM 658 N N . VAL A 1 86 ? -7.838 6.228 -6.926 1.00 60.44 86 VAL A N 1
ATOM 659 C CA . VAL A 1 86 ? -8.997 6.403 -7.795 1.00 60.44 86 VAL A CA 1
ATOM 660 C C . VAL A 1 86 ? -10.136 6.882 -6.904 1.00 60.44 86 VAL A C 1
ATOM 662 O O . VAL A 1 86 ? -10.861 6.108 -6.281 1.00 60.44 86 VAL A O 1
ATOM 665 N N . LEU A 1 87 ? -10.257 8.201 -6.770 1.00 56.75 87 LEU A N 1
ATOM 666 C CA . LEU A 1 87 ? -11.515 8.789 -6.352 1.00 56.75 87 LEU A CA 1
ATOM 667 C C . LEU A 1 87 ? -12.499 8.332 -7.416 1.00 56.75 87 LEU A C 1
ATOM 669 O O . LEU A 1 87 ? -12.317 8.683 -8.580 1.00 56.75 87 LEU A O 1
ATOM 673 N N . ALA A 1 88 ? -13.480 7.509 -7.038 1.00 51.19 88 ALA A N 1
ATOM 674 C CA . ALA A 1 88 ? -14.641 7.283 -7.876 1.00 51.19 88 ALA A CA 1
ATOM 675 C C . ALA A 1 88 ? -15.190 8.677 -8.172 1.00 51.19 88 ALA A C 1
ATOM 677 O O . ALA A 1 88 ? -15.821 9.303 -7.315 1.00 51.19 88 ALA A O 1
ATOM 678 N N . GLY A 1 89 ? -14.809 9.222 -9.331 1.00 41.81 89 GLY A N 1
ATOM 679 C CA . GLY A 1 89 ? -15.296 10.499 -9.792 1.00 41.81 89 GLY A CA 1
ATOM 680 C C . GLY A 1 89 ? -16.793 10.360 -9.709 1.00 41.81 89 GLY A C 1
ATOM 681 O O . GLY A 1 89 ? -17.318 9.364 -10.207 1.00 41.81 89 GLY A O 1
ATOM 682 N N . LYS A 1 90 ? -17.437 11.277 -8.974 1.00 42.69 90 LYS A N 1
ATOM 683 C CA . LYS A 1 90 ? -18.888 11.453 -8.957 1.00 42.69 90 LYS A CA 1
AT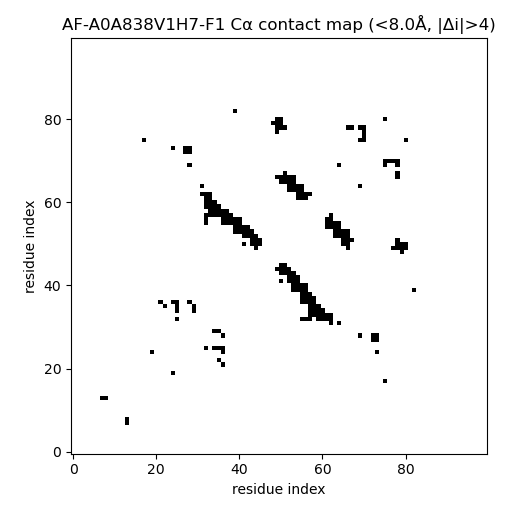OM 684 C C . LYS A 1 90 ? -19.367 11.046 -10.345 1.00 42.69 90 LYS A C 1
ATOM 686 O O . LYS A 1 90 ? -19.066 11.765 -11.297 1.00 42.69 90 LYS A O 1
ATOM 691 N N . ALA A 1 91 ? -19.987 9.868 -10.472 1.00 46.00 91 ALA A N 1
ATOM 692 C CA . ALA A 1 91 ? -20.671 9.518 -11.699 1.00 46.00 91 ALA A CA 1
ATOM 693 C C . ALA A 1 91 ? -21.580 10.716 -11.908 1.00 46.00 91 ALA A C 1
ATOM 695 O O . ALA A 1 91 ? -22.368 11.018 -11.010 1.00 46.00 91 ALA A O 1
ATOM 696 N N . GLY A 1 92 ? -21.313 11.507 -12.949 1.00 45.47 92 GLY A N 1
ATOM 697 C CA . GLY A 1 92 ? -22.045 12.734 -13.188 1.00 45.47 92 GLY A CA 1
ATOM 698 C C . GLY A 1 92 ? -23.500 12.326 -13.258 1.00 45.47 92 GLY A C 1
ATOM 699 O O . GLY A 1 92 ? -23.920 11.727 -14.243 1.00 45.47 92 GLY A O 1
ATOM 700 N N . THR A 1 93 ? -24.243 12.555 -12.178 1.00 49.69 93 THR A N 1
ATOM 701 C CA . THR A 1 93 ? -25.679 12.391 -12.167 1.00 49.69 93 THR A CA 1
ATOM 702 C C . THR A 1 93 ? -26.152 13.402 -13.181 1.00 49.69 93 THR A C 1
ATOM 704 O O . THR A 1 93 ? -26.124 14.599 -12.918 1.00 49.69 93 THR A O 1
ATOM 707 N N . CYS A 1 94 ? -26.490 12.930 -14.378 1.00 45.97 94 CYS A N 1
ATOM 708 C CA . CYS A 1 94 ? -27.221 13.723 -15.340 1.00 45.97 94 CYS A CA 1
ATOM 709 C C . CYS A 1 94 ? -28.571 14.017 -14.672 1.00 45.97 94 CYS A C 1
ATOM 711 O O . CYS A 1 94 ? -29.363 13.087 -14.495 1.00 45.97 94 CYS A O 1
ATOM 713 N N . PRO A 1 95 ? -28.850 15.253 -14.220 1.00 53.72 95 PRO A N 1
ATOM 714 C CA . PRO A 1 95 ? -30.124 15.568 -13.607 1.00 53.72 95 PRO A CA 1
ATOM 715 C C . PRO A 1 95 ? -31.096 15.868 -14.750 1.00 53.72 95 PRO A C 1
ATOM 717 O O . PRO A 1 95 ? -31.430 17.021 -14.999 1.00 53.72 95 PRO A O 1
ATOM 720 N N . ALA A 1 96 ? -31.467 14.848 -15.526 1.00 56.28 96 ALA A N 1
ATOM 721 C CA . ALA A 1 96 ? -32.289 15.045 -16.722 1.00 56.28 96 ALA A CA 1
ATOM 722 C C . ALA A 1 96 ? -33.406 14.012 -16.914 1.00 56.28 96 ALA A C 1
ATOM 724 O O . ALA A 1 96 ? -34.018 13.988 -17.974 1.00 56.28 96 ALA A O 1
ATOM 725 N N . CYS A 1 97 ? -33.731 13.199 -15.905 1.00 45.75 97 CYS A N 1
ATOM 726 C CA . CYS A 1 97 ? -34.921 12.348 -15.974 1.00 45.75 97 CYS A CA 1
ATOM 727 C C . CYS A 1 97 ? -35.688 12.312 -14.647 1.00 45.75 97 CYS A C 1
ATOM 729 O O . CYS A 1 97 ? -36.067 11.258 -14.158 1.00 45.75 97 CYS A O 1
ATOM 731 N N . GLU A 1 98 ? -35.923 13.485 -14.057 1.00 50.94 98 GLU A N 1
ATOM 732 C CA . GLU A 1 98 ? -36.988 13.657 -13.067 1.00 50.94 98 GLU A CA 1
ATOM 733 C C . GLU A 1 98 ? -37.772 14.926 -13.396 1.00 50.94 98 GLU A C 1
ATOM 735 O O . GLU A 1 98 ? -37.542 16.014 -12.866 1.00 50.94 98 GLU A O 1
ATOM 740 N N . ARG A 1 99 ? -38.677 14.794 -14.367 1.00 49.97 99 ARG A N 1
ATOM 741 C CA . ARG A 1 99 ? -39.885 15.611 -14.448 1.00 49.97 99 ARG A CA 1
ATOM 742 C C . ARG A 1 99 ? -40.908 14.917 -15.350 1.00 49.97 99 ARG A C 1
ATOM 744 O O . ARG A 1 99 ? -40.831 15.040 -16.560 1.00 49.97 99 ARG A O 1
ATOM 751 N N . ARG A 1 100 ? -41.799 14.201 -14.658 1.00 48.88 100 ARG A N 1
ATOM 752 C CA . ARG A 1 100 ? -43.259 14.133 -14.822 1.00 48.88 100 ARG A CA 1
ATOM 753 C C . ARG A 1 100 ? -43.832 13.764 -16.192 1.00 48.88 100 ARG A C 1
ATOM 755 O O . ARG A 1 100 ? -43.679 14.565 -17.133 1.00 48.88 100 ARG A O 1
#